Protein AF-A0A1G8B4Z2-F1 (afdb_monomer)

Structure (mmCIF, N/CA/C/O backbone):
data_AF-A0A1G8B4Z2-F1
#
_entry.id   AF-A0A1G8B4Z2-F1
#
loop_
_atom_site.group_PDB
_atom_site.id
_atom_site.type_symbol
_atom_site.label_atom_id
_atom_site.label_alt_id
_atom_site.label_comp_id
_atom_site.label_asym_id
_atom_site.label_entity_id
_atom_site.label_seq_id
_atom_site.pdbx_PDB_ins_code
_atom_site.Cartn_x
_atom_site.Cartn_y
_atom_site.Cartn_z
_atom_site.occupancy
_atom_site.B_iso_or_equiv
_atom_site.auth_seq_id
_atom_site.auth_comp_id
_atom_site.auth_asym_id
_atom_site.auth_atom_id
_atom_site.pdbx_PDB_model_num
ATOM 1 N N . MET A 1 1 ? 0.174 -27.157 19.293 1.00 38.84 1 MET A N 1
ATOM 2 C CA . MET A 1 1 ? -0.354 -25.799 19.040 1.00 38.84 1 MET A CA 1
ATOM 3 C C . MET A 1 1 ? -0.843 -25.768 17.596 1.00 38.84 1 MET A C 1
ATOM 5 O O . MET A 1 1 ? -0.029 -26.055 16.727 1.00 38.84 1 MET A O 1
ATOM 9 N N . PRO A 1 2 ? -2.142 -25.576 17.313 1.00 34.22 2 PRO A N 1
ATOM 10 C CA . PRO A 1 2 ? -2.621 -25.572 15.934 1.00 34.22 2 PRO A CA 1
ATOM 11 C C . PRO A 1 2 ? -2.221 -24.254 15.246 1.00 34.22 2 PRO A C 1
ATOM 13 O O . PRO A 1 2 ? -2.137 -23.225 15.923 1.00 34.22 2 PRO A O 1
ATOM 16 N N . PRO A 1 3 ? -1.971 -24.254 13.925 1.00 48.44 3 PRO A N 1
ATOM 17 C CA . PRO A 1 3 ? -1.671 -23.034 13.192 1.00 48.44 3 PRO A CA 1
ATOM 18 C C . PRO A 1 3 ? -2.898 -22.122 13.222 1.00 48.44 3 PRO A C 1
ATOM 20 O O . PRO A 1 3 ? -4.023 -22.559 12.969 1.00 48.44 3 PRO A O 1
ATOM 23 N N . HIS A 1 4 ? -2.675 -20.854 13.565 1.00 45.03 4 HIS A N 1
ATOM 24 C CA . HIS A 1 4 ? -3.688 -19.811 13.529 1.00 45.03 4 HIS A CA 1
ATOM 25 C C . HIS A 1 4 ? -4.406 -19.853 12.176 1.00 45.03 4 HIS A C 1
ATOM 27 O O . HIS A 1 4 ? -3.797 -19.615 11.131 1.00 45.03 4 HIS A O 1
ATOM 33 N N . ARG A 1 5 ? -5.704 -20.188 12.197 1.00 40.22 5 ARG A N 1
ATOM 34 C CA . ARG A 1 5 ? -6.588 -20.002 11.045 1.00 40.22 5 ARG A CA 1
ATOM 35 C C . ARG A 1 5 ? -6.385 -18.575 10.554 1.00 40.22 5 ARG A C 1
ATOM 37 O O . ARG A 1 5 ? -6.414 -17.653 11.366 1.00 40.22 5 ARG A O 1
ATOM 44 N N . ALA A 1 6 ? -6.150 -18.420 9.254 1.00 43.47 6 ALA A N 1
ATOM 45 C CA . ALA A 1 6 ? -6.069 -17.132 8.591 1.00 43.47 6 ALA A CA 1
ATOM 46 C C . ALA A 1 6 ? -7.328 -16.324 8.934 1.00 43.47 6 ALA A C 1
ATOM 48 O O . ALA A 1 6 ? -8.381 -16.515 8.332 1.00 43.47 6 ALA A O 1
ATOM 49 N N . GLY A 1 7 ? -7.228 -15.452 9.941 1.00 44.25 7 GLY A N 1
ATOM 50 C CA . GLY A 1 7 ? -8.157 -14.348 10.081 1.00 44.25 7 GLY A CA 1
ATOM 51 C C . GLY A 1 7 ? -8.104 -13.596 8.764 1.00 44.25 7 GLY A C 1
ATOM 52 O O . GLY A 1 7 ? -7.006 -13.398 8.232 1.00 44.25 7 GLY A O 1
ATOM 53 N N . SER A 1 8 ? -9.269 -13.279 8.201 1.00 53.72 8 SER A N 1
ATOM 54 C CA . SER A 1 8 ? -9.401 -12.472 6.993 1.00 53.72 8 SER A CA 1
ATOM 55 C C . SER A 1 8 ? -8.409 -11.321 7.092 1.00 53.72 8 SER A C 1
ATOM 57 O O . SER A 1 8 ? -8.568 -10.440 7.936 1.00 53.72 8 SER A O 1
ATOM 59 N N . ARG A 1 9 ? -7.307 -11.391 6.335 1.00 64.50 9 ARG A N 1
ATOM 60 C CA . ARG A 1 9 ? -6.263 -10.374 6.430 1.00 64.50 9 ARG A CA 1
ATOM 61 C C . ARG A 1 9 ? -6.952 -9.075 6.048 1.00 64.50 9 ARG A C 1
ATOM 63 O O . ARG A 1 9 ? -7.544 -9.008 4.975 1.00 64.50 9 ARG A O 1
ATOM 70 N N . CYS A 1 10 ? -6.938 -8.088 6.938 1.00 79.19 10 CYS A N 1
ATOM 71 C CA . CYS A 1 10 ? -7.469 -6.764 6.657 1.00 79.19 10 CYS A CA 1
ATOM 72 C C . CYS A 1 10 ? -6.620 -6.151 5.532 1.00 79.19 10 CYS A C 1
ATOM 74 O O . CYS A 1 10 ? -5.575 -5.545 5.779 1.00 79.19 10 CYS A O 1
ATOM 76 N N . GLN A 1 11 ? -7.025 -6.427 4.292 1.00 90.25 11 GLN A N 1
ATOM 77 C CA . GLN A 1 11 ? -6.274 -6.143 3.080 1.00 90.25 11 GLN A CA 1
ATOM 78 C C . GLN A 1 11 ? -6.825 -4.895 2.407 1.00 90.25 11 GLN A C 1
ATOM 80 O O . GLN A 1 11 ? -7.999 -4.820 2.052 1.00 90.25 11 GLN A O 1
ATOM 85 N N . PHE A 1 12 ? -5.936 -3.939 2.183 1.00 91.94 12 PHE A N 1
ATOM 86 C CA . PHE A 1 12 ? -6.175 -2.767 1.362 1.00 91.94 12 PHE A CA 1
ATOM 87 C C . PHE A 1 12 ? -5.508 -3.003 0.021 1.00 91.94 12 PHE A C 1
ATOM 89 O O . PHE A 1 12 ? -4.304 -3.222 -0.033 1.00 91.94 12 PHE A O 1
ATOM 96 N N . ILE A 1 13 ? -6.284 -3.003 -1.058 1.00 93.19 13 ILE A N 1
ATOM 97 C CA . ILE A 1 13 ? -5.779 -3.360 -2.382 1.00 93.19 13 ILE A CA 1
ATOM 98 C C . ILE A 1 13 ? -5.785 -2.111 -3.258 1.00 93.19 13 ILE A C 1
ATOM 100 O O . ILE A 1 13 ? -6.841 -1.563 -3.571 1.00 93.19 13 ILE A O 1
ATOM 104 N N . CYS A 1 14 ? -4.601 -1.670 -3.671 1.00 92.69 14 CYS A N 1
ATOM 105 C CA . CYS A 1 14 ? -4.422 -0.570 -4.608 1.00 92.69 14 CYS A CA 1
ATOM 106 C C .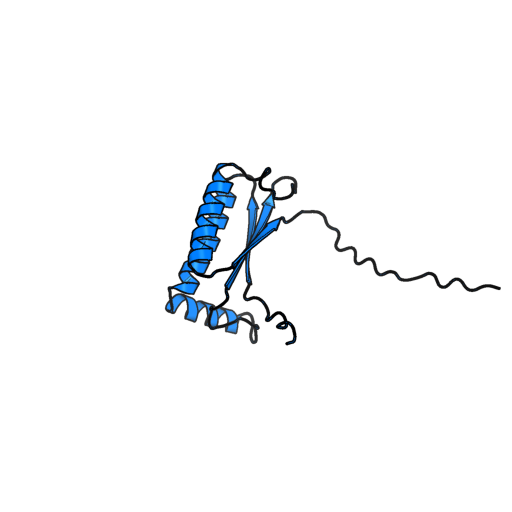 CYS A 1 14 ? -4.024 -1.153 -5.964 1.00 92.69 14 CYS A C 1
ATOM 108 O O . CYS A 1 14 ? -2.927 -1.692 -6.112 1.00 92.69 14 CYS A O 1
ATOM 110 N N . VAL A 1 15 ? -4.915 -1.054 -6.951 1.00 92.12 15 VAL A N 1
ATOM 111 C CA . VAL A 1 15 ? -4.699 -1.614 -8.291 1.00 92.12 15 VAL A CA 1
ATOM 112 C C . VAL A 1 15 ? -4.440 -0.507 -9.303 1.00 92.12 15 VAL A C 1
ATOM 114 O O . VAL A 1 15 ? -5.205 0.456 -9.370 1.00 92.12 15 VAL A O 1
ATOM 117 N N . LYS A 1 16 ? -3.401 -0.650 -10.134 1.00 91.19 16 LYS A N 1
ATOM 118 C CA . LYS A 1 16 ? -3.149 0.285 -11.238 1.00 91.19 16 LYS A CA 1
ATOM 119 C C . LYS A 1 16 ? -2.534 -0.385 -12.460 1.00 91.19 16 LYS A C 1
ATOM 121 O O . LYS A 1 16 ? -1.638 -1.222 -12.352 1.00 91.19 16 LYS A O 1
ATOM 126 N N . LYS A 1 17 ? -3.003 0.037 -13.638 1.00 89.88 17 LYS A N 1
ATOM 127 C CA . LYS A 1 17 ? -2.304 -0.179 -14.906 1.00 89.88 17 LYS A CA 1
ATOM 128 C C . LYS A 1 17 ? -1.219 0.886 -15.041 1.00 89.88 17 LYS A C 1
ATOM 130 O O . LYS A 1 17 ? -1.528 2.070 -14.923 1.00 89.88 17 LYS A O 1
ATOM 135 N N . ALA A 1 18 ? 0.017 0.470 -15.274 1.00 85.81 18 ALA A N 1
ATOM 136 C CA . ALA A 1 18 ? 1.151 1.368 -15.426 1.00 85.81 18 ALA A CA 1
ATOM 137 C C . ALA A 1 18 ? 1.766 1.233 -16.817 1.00 85.81 18 ALA A C 1
ATOM 139 O O . ALA A 1 18 ? 2.117 0.130 -17.246 1.00 85.81 18 ALA A O 1
ATOM 140 N N . GLU A 1 19 ? 1.903 2.365 -17.504 1.00 82.19 19 GLU A N 1
ATOM 141 C CA . GLU A 1 19 ? 2.603 2.456 -18.785 1.00 82.19 19 GLU A CA 1
ATOM 142 C C . GLU A 1 19 ? 3.948 3.173 -18.630 1.00 82.19 19 GLU A C 1
ATOM 144 O O . GLU A 1 19 ? 4.876 2.888 -19.387 1.00 82.19 19 GLU A O 1
ATOM 149 N N . ALA A 1 20 ? 4.090 4.012 -17.599 1.00 81.81 20 ALA A N 1
ATOM 150 C CA . ALA A 1 20 ? 5.348 4.625 -17.204 1.00 81.81 20 ALA A CA 1
ATOM 151 C C . ALA A 1 20 ? 5.578 4.629 -15.675 1.00 81.81 20 ALA A C 1
ATOM 153 O O . ALA A 1 20 ? 4.772 4.170 -14.858 1.00 81.81 20 ALA A O 1
ATOM 154 N N . THR A 1 21 ? 6.752 5.135 -15.285 1.00 82.12 21 THR A N 1
ATOM 155 C CA . THR A 1 21 ? 7.197 5.276 -13.889 1.00 82.12 21 THR A CA 1
ATOM 156 C C . THR A 1 21 ? 6.255 6.149 -13.057 1.00 82.12 21 THR A C 1
ATOM 158 O O . THR A 1 21 ? 6.041 5.868 -11.878 1.00 82.12 21 THR A O 1
ATOM 161 N N . ALA A 1 22 ? 5.699 7.214 -13.644 1.00 86.12 22 ALA A N 1
ATOM 162 C CA . ALA A 1 22 ? 4.893 8.190 -12.913 1.00 86.12 22 ALA A CA 1
ATOM 163 C C . ALA A 1 22 ? 3.669 7.527 -12.263 1.00 86.12 22 ALA A C 1
ATOM 165 O O . ALA A 1 22 ? 3.370 7.754 -11.091 1.00 86.12 22 ALA A O 1
ATOM 166 N N . GLU A 1 23 ? 3.002 6.632 -12.984 1.00 88.19 23 GLU A N 1
ATOM 167 C CA . GLU A 1 23 ? 1.811 5.923 -12.534 1.00 88.19 23 GLU A CA 1
ATOM 168 C C . GLU A 1 23 ? 2.095 5.022 -11.337 1.00 88.19 23 GLU A C 1
ATOM 170 O O . GLU A 1 23 ? 1.284 4.991 -10.406 1.00 88.19 23 GLU A O 1
ATOM 175 N N . LEU A 1 24 ? 3.245 4.339 -11.346 1.00 89.44 24 LEU A N 1
ATOM 176 C CA . LEU A 1 24 ? 3.706 3.512 -10.231 1.00 89.44 24 LEU A CA 1
ATOM 177 C C . LEU A 1 24 ? 4.059 4.367 -9.018 1.00 89.44 24 LEU A C 1
ATOM 179 O O . LEU A 1 24 ? 3.616 4.068 -7.913 1.00 89.44 24 LEU A O 1
ATOM 183 N N . ASN A 1 25 ? 4.763 5.480 -9.216 1.00 91.25 25 ASN A N 1
ATOM 184 C CA . ASN A 1 25 ? 5.092 6.394 -8.124 1.00 91.25 25 ASN A CA 1
ATOM 185 C C . ASN A 1 25 ? 3.824 6.940 -7.455 1.00 91.25 25 ASN A C 1
ATOM 187 O O . ASN A 1 25 ? 3.732 6.963 -6.227 1.00 91.25 25 ASN A O 1
ATOM 191 N N . HIS A 1 26 ? 2.814 7.307 -8.250 1.00 91.50 26 HIS A N 1
ATOM 192 C CA . HIS A 1 26 ? 1.509 7.708 -7.730 1.00 91.50 26 HIS A CA 1
ATOM 193 C C . HIS A 1 26 ? 0.807 6.580 -6.970 1.00 91.50 26 HIS A C 1
ATOM 195 O O . HIS A 1 26 ? 0.201 6.847 -5.936 1.00 91.50 26 HIS A O 1
ATOM 201 N N . LEU A 1 27 ? 0.883 5.335 -7.456 1.00 93.81 27 LEU A N 1
ATOM 202 C CA . LEU A 1 27 ? 0.312 4.177 -6.764 1.00 93.81 27 LEU A CA 1
ATOM 203 C C . LEU A 1 27 ? 0.956 3.986 -5.384 1.00 93.81 27 LEU A C 1
ATOM 205 O O . LEU A 1 27 ? 0.246 3.860 -4.388 1.00 93.81 27 LEU A O 1
ATOM 209 N N . PHE A 1 28 ? 2.288 4.010 -5.318 1.00 94.56 28 PHE A N 1
ATOM 210 C CA . PHE A 1 28 ? 3.027 3.824 -4.069 1.00 94.56 28 PHE A CA 1
ATOM 211 C C . PHE A 1 28 ? 2.772 4.960 -3.077 1.00 94.56 28 PHE A C 1
ATOM 213 O O . PHE A 1 28 ? 2.562 4.718 -1.890 1.00 94.56 28 PHE A O 1
ATOM 220 N N . ALA A 1 29 ? 2.730 6.204 -3.560 1.00 93.31 29 ALA A N 1
ATOM 221 C CA . ALA A 1 29 ? 2.380 7.348 -2.728 1.00 93.31 29 ALA A CA 1
ATOM 222 C C . ALA A 1 29 ? 0.944 7.238 -2.193 1.00 93.31 29 ALA A C 1
ATOM 224 O O . ALA A 1 29 ? 0.723 7.463 -1.006 1.00 93.31 29 ALA A O 1
ATOM 225 N N . GLN A 1 30 ? -0.014 6.846 -3.038 1.00 93.94 30 GLN A N 1
ATOM 226 C CA . GLN A 1 30 ? -1.412 6.671 -2.645 1.00 93.94 30 GLN A CA 1
ATOM 227 C C . GLN A 1 30 ? -1.566 5.605 -1.557 1.00 93.94 30 GLN A C 1
ATOM 229 O O . GLN A 1 30 ? -2.222 5.859 -0.549 1.00 93.94 30 GLN A O 1
ATOM 234 N N . GLY A 1 31 ? -0.947 4.436 -1.740 1.00 94.62 31 GLY A N 1
ATOM 235 C CA . GLY A 1 31 ? -1.003 3.361 -0.753 1.00 94.62 31 GLY A CA 1
ATOM 236 C C . GLY A 1 31 ? -0.353 3.755 0.575 1.00 94.62 31 GLY A C 1
ATOM 237 O O . GLY A 1 31 ? -0.938 3.535 1.634 1.00 94.62 31 GLY A O 1
ATOM 238 N N . ARG A 1 32 ? 0.810 4.420 0.527 1.00 95.44 32 ARG A N 1
ATOM 239 C CA . ARG A 1 32 ? 1.491 4.941 1.722 1.00 95.44 32 ARG A CA 1
ATOM 240 C C . ARG A 1 32 ? 0.621 5.939 2.487 1.00 95.44 32 ARG A C 1
ATOM 242 O O . ARG A 1 32 ? 0.416 5.752 3.681 1.00 95.44 32 ARG A O 1
ATOM 249 N N . VAL A 1 33 ? 0.097 6.956 1.802 1.00 95.06 33 VAL A N 1
ATOM 250 C CA . VAL A 1 33 ? -0.744 7.996 2.418 1.00 95.06 33 VAL A CA 1
ATOM 251 C C . VAL A 1 33 ? -2.010 7.384 3.012 1.00 95.06 33 VAL A C 1
ATOM 253 O O . VAL A 1 33 ? -2.353 7.697 4.142 1.00 95.06 33 VAL A O 1
ATOM 256 N N . ALA A 1 34 ? -2.668 6.457 2.309 1.00 93.56 34 ALA A N 1
ATOM 257 C CA . ALA A 1 34 ? -3.862 5.796 2.831 1.00 93.56 34 ALA A CA 1
ATOM 258 C C . ALA A 1 34 ? -3.591 5.055 4.151 1.00 93.56 34 ALA A C 1
ATOM 260 O O . ALA A 1 34 ? -4.390 5.142 5.082 1.00 93.56 34 ALA A O 1
ATOM 261 N N . MET A 1 35 ? -2.466 4.340 4.242 1.00 94.31 35 MET A N 1
ATOM 262 C CA . MET A 1 35 ? -2.093 3.617 5.461 1.00 94.31 35 MET A CA 1
ATOM 263 C C . MET A 1 35 ? -1.653 4.556 6.584 1.00 94.31 35 MET A C 1
ATOM 265 O O . MET A 1 35 ? -1.990 4.309 7.735 1.00 94.31 35 MET A O 1
ATOM 269 N N . GLU A 1 36 ? -0.944 5.636 6.260 1.00 93.50 36 GLU A N 1
ATOM 270 C CA . GLU A 1 36 ? -0.558 6.678 7.217 1.00 93.50 36 GLU A CA 1
ATOM 271 C C . GLU A 1 36 ? -1.797 7.349 7.825 1.00 93.50 36 GLU A C 1
ATOM 273 O O . GLU A 1 36 ? -1.928 7.413 9.047 1.00 93.50 36 GLU A O 1
ATOM 278 N N . THR A 1 37 ? -2.759 7.745 6.986 1.00 93.56 37 THR A N 1
ATOM 279 C CA . THR A 1 37 ? -4.048 8.291 7.424 1.00 93.56 37 THR A CA 1
ATOM 280 C C . THR A 1 37 ? -4.800 7.288 8.296 1.00 93.56 37 THR A C 1
ATOM 282 O O . THR A 1 37 ? -5.189 7.617 9.411 1.00 93.56 37 THR A O 1
ATOM 285 N N . LEU A 1 38 ? -4.949 6.035 7.857 1.00 91.38 38 LEU A N 1
ATOM 286 C CA . LEU A 1 38 ? -5.630 5.023 8.670 1.00 91.38 38 LEU A CA 1
ATOM 287 C C . LEU A 1 38 ? -4.904 4.717 9.979 1.00 91.38 38 LEU A C 1
ATOM 289 O O . LEU A 1 38 ? -5.555 4.317 10.937 1.00 91.38 38 LEU A O 1
ATOM 293 N N . ARG A 1 39 ? -3.581 4.883 10.054 1.00 88.75 39 ARG A N 1
ATOM 294 C CA . ARG A 1 39 ? -2.819 4.610 11.275 1.00 88.75 39 ARG A CA 1
ATOM 295 C C . ARG A 1 39 ? -2.888 5.761 12.276 1.00 88.75 39 ARG A C 1
ATOM 297 O O . ARG A 1 39 ? -2.973 5.490 13.472 1.00 88.75 39 ARG A O 1
ATOM 304 N N . PHE A 1 40 ? -2.828 7.004 11.805 1.00 90.88 40 PHE A N 1
ATOM 305 C CA . PHE A 1 40 ? -2.564 8.164 12.662 1.00 90.88 40 PHE A CA 1
ATOM 306 C C . PHE A 1 40 ? -3.686 9.201 12.721 1.00 90.88 40 PHE A C 1
ATOM 308 O O . PHE A 1 40 ? -3.592 10.108 13.543 1.00 90.88 40 PHE A O 1
ATOM 315 N N . ASP A 1 41 ? -4.734 9.080 11.904 1.00 94.31 41 ASP A N 1
ATOM 316 C CA . ASP A 1 41 ? -5.877 9.997 11.901 1.00 94.31 41 ASP A CA 1
ATOM 317 C C . ASP A 1 41 ? -7.142 9.290 12.440 1.00 94.31 41 ASP A C 1
ATOM 319 O O . ASP A 1 41 ? -7.797 8.534 11.710 1.00 94.31 41 ASP A O 1
ATOM 323 N N . PRO A 1 42 ? -7.508 9.512 13.720 1.00 92.88 42 PRO A N 1
ATOM 324 C CA . PRO A 1 42 ? -8.690 8.902 14.327 1.00 92.88 42 PRO A CA 1
ATOM 325 C C . PRO A 1 42 ? -10.005 9.321 13.656 1.00 92.88 42 PRO A C 1
ATOM 327 O O . PRO A 1 42 ? -10.930 8.515 13.565 1.00 92.88 42 PRO A O 1
ATOM 330 N N . GLU A 1 43 ? -10.092 10.555 13.153 1.00 95.94 43 GLU A N 1
ATOM 331 C CA . GLU A 1 43 ? -11.293 11.051 12.478 1.00 95.94 43 GLU A CA 1
ATOM 332 C C . GLU A 1 43 ? -11.473 10.343 11.128 1.00 95.94 43 GLU A C 1
ATOM 334 O O . GLU A 1 43 ? -12.579 9.928 10.760 1.00 95.94 43 GLU A O 1
ATOM 339 N N . ALA A 1 44 ? -10.378 10.139 10.393 1.00 93.81 44 ALA A N 1
ATOM 340 C CA . ALA A 1 44 ? -10.405 9.361 9.162 1.00 93.81 44 ALA A CA 1
ATOM 341 C C . ALA A 1 44 ? -10.761 7.886 9.412 1.00 93.81 44 ALA A C 1
ATOM 343 O O . ALA A 1 44 ? -11.518 7.313 8.623 1.00 93.81 44 ALA A O 1
ATOM 344 N N . GLN A 1 45 ? -10.272 7.280 10.503 1.00 93.06 45 GLN A N 1
ATOM 345 C CA . GLN A 1 45 ? -10.654 5.917 10.900 1.00 93.06 45 GLN A CA 1
ATOM 346 C C . GLN A 1 45 ? -12.161 5.805 11.146 1.00 93.06 45 GLN A C 1
ATOM 348 O O . GLN A 1 45 ? -12.806 4.909 10.596 1.00 93.06 45 GLN A O 1
ATOM 353 N N . GLU A 1 46 ? -12.735 6.726 11.923 1.00 94.75 46 GLU A N 1
ATOM 354 C CA . GLU A 1 46 ? -14.168 6.736 12.231 1.00 94.75 46 GLU A CA 1
ATOM 355 C C . GLU A 1 46 ? -15.011 6.873 10.956 1.00 94.75 46 GLU A C 1
ATOM 357 O O . GLU A 1 46 ? -15.897 6.053 10.691 1.00 94.75 46 GLU A O 1
ATOM 362 N N . LYS A 1 47 ? -14.683 7.852 10.103 1.00 95.75 47 LYS A N 1
ATOM 363 C CA . LYS A 1 47 ? -15.377 8.064 8.822 1.00 95.75 47 LYS A CA 1
ATOM 364 C C . LYS A 1 47 ? -15.247 6.863 7.889 1.00 95.75 47 LYS A C 1
ATOM 366 O O . LYS A 1 47 ? -16.200 6.528 7.178 1.00 95.75 47 LYS A O 1
ATOM 371 N N . PHE A 1 48 ? -14.085 6.212 7.869 1.00 94.06 48 PHE A N 1
ATOM 372 C CA . PHE A 1 48 ? -13.868 5.010 7.070 1.00 94.06 48 PHE A CA 1
ATOM 373 C C . PHE A 1 48 ? -14.726 3.844 7.570 1.00 94.06 48 PHE A C 1
ATOM 375 O O . PHE A 1 48 ? -15.436 3.238 6.766 1.00 94.06 48 PHE A O 1
ATOM 382 N N . LEU A 1 49 ? -14.735 3.575 8.879 1.00 93.62 49 LEU A N 1
ATOM 383 C CA . LEU A 1 49 ? -15.559 2.525 9.484 1.00 93.62 49 LEU A CA 1
ATOM 384 C C . LEU A 1 49 ? -17.052 2.760 9.238 1.00 93.62 49 LEU A C 1
ATOM 386 O O . LEU A 1 49 ? -17.736 1.850 8.773 1.00 93.62 49 LEU A O 1
ATOM 390 N N . ALA A 1 50 ? -17.537 3.989 9.429 1.00 95.38 50 ALA A N 1
ATOM 391 C CA . ALA A 1 50 ? -18.925 4.348 9.134 1.00 95.38 50 ALA A CA 1
ATOM 392 C C . ALA A 1 50 ? -19.284 4.108 7.656 1.00 95.38 50 ALA A C 1
ATOM 394 O O . ALA A 1 50 ? -20.380 3.648 7.322 1.00 95.38 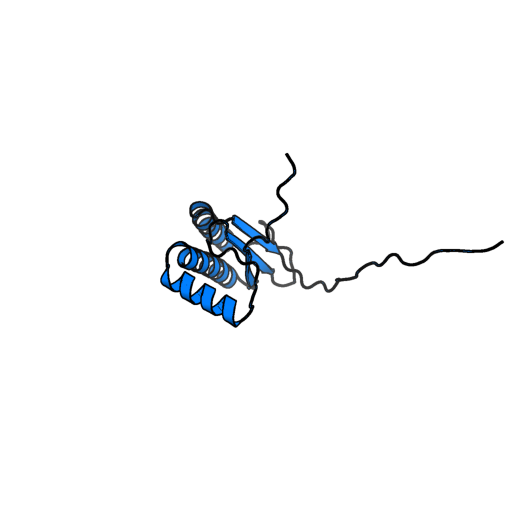50 ALA A O 1
ATOM 395 N N . LYS A 1 51 ? -18.348 4.384 6.741 1.00 95.69 51 LYS A N 1
ATOM 396 C CA . LYS A 1 51 ? -18.541 4.127 5.310 1.00 95.69 51 LYS A CA 1
ATOM 397 C C . LYS A 1 51 ? -18.569 2.631 4.993 1.00 95.69 51 LYS A C 1
ATOM 399 O O . LYS A 1 51 ? -19.397 2.229 4.175 1.00 95.69 51 LYS A O 1
ATOM 404 N N . VAL A 1 52 ? -17.704 1.830 5.618 1.00 93.38 52 VAL A N 1
ATOM 405 C CA . VAL A 1 52 ? -17.703 0.364 5.480 1.00 93.38 52 VAL A CA 1
ATOM 406 C C . VAL A 1 52 ? -19.016 -0.215 5.994 1.00 93.38 52 VAL A C 1
ATOM 408 O O . VAL A 1 52 ? -19.655 -0.961 5.262 1.00 93.38 52 VAL A O 1
ATOM 411 N N . ASP A 1 53 ? -19.478 0.205 7.170 1.00 94.00 53 ASP A N 1
ATOM 412 C CA . ASP A 1 53 ? -20.735 -0.272 7.759 1.00 94.00 53 ASP A CA 1
ATOM 413 C C . ASP A 1 53 ? -21.949 0.024 6.885 1.00 94.00 53 ASP A C 1
ATOM 415 O O . ASP A 1 53 ? -22.861 -0.795 6.780 1.00 94.00 53 ASP A O 1
ATOM 419 N N . ARG A 1 54 ? -21.940 1.173 6.206 1.00 96.31 54 ARG A N 1
ATOM 420 C CA . ARG A 1 54 ? -23.004 1.556 5.277 1.00 96.31 54 ARG A CA 1
ATOM 421 C C . ARG A 1 54 ? -22.972 0.775 3.962 1.00 96.31 54 ARG A C 1
ATOM 423 O O . ARG A 1 54 ? -24.029 0.477 3.418 1.00 96.31 54 ARG A O 1
ATOM 430 N N . LEU A 1 55 ? -21.787 0.520 3.402 1.00 96.06 55 LEU A N 1
ATOM 431 C CA . LEU A 1 55 ? -21.638 -0.084 2.067 1.00 96.06 55 LEU A CA 1
ATOM 432 C C . LEU A 1 55 ? -21.557 -1.614 2.095 1.00 96.06 55 LEU A C 1
ATOM 434 O O . LEU A 1 55 ? -21.964 -2.262 1.135 1.00 96.06 55 LEU A O 1
ATOM 438 N N . ALA A 1 56 ? -21.020 -2.179 3.171 1.00 91.44 56 ALA A N 1
ATOM 439 C CA . ALA A 1 56 ? -20.846 -3.610 3.375 1.00 91.44 56 ALA A CA 1
ATOM 440 C C . ALA A 1 56 ? -21.149 -3.969 4.844 1.00 91.44 56 ALA A C 1
ATOM 442 O O . ALA A 1 56 ? -20.230 -4.242 5.624 1.00 91.44 56 ALA A O 1
ATOM 443 N N . PRO A 1 57 ? -22.434 -3.969 5.244 1.00 90.31 57 PRO A N 1
ATOM 444 C CA . PRO A 1 57 ? -22.826 -4.366 6.591 1.00 90.31 57 PRO A CA 1
ATOM 445 C C . PRO A 1 57 ? -22.297 -5.766 6.927 1.00 90.31 57 PRO A C 1
ATOM 447 O O . PRO A 1 57 ? -22.434 -6.698 6.137 1.00 90.31 57 PRO A O 1
ATOM 450 N N . GLY A 1 58 ? -21.680 -5.920 8.101 1.00 85.94 58 GLY A N 1
ATOM 451 C CA . GLY A 1 58 ? -21.111 -7.201 8.535 1.00 85.94 58 GLY A CA 1
ATOM 452 C C . GLY A 1 58 ? -19.772 -7.569 7.885 1.00 85.94 58 GLY A C 1
ATOM 453 O O . GLY A 1 58 ? -19.328 -8.708 8.028 1.00 85.94 58 GLY A O 1
ATOM 454 N N . HIS A 1 59 ? -19.107 -6.635 7.194 1.00 88.00 59 HIS A N 1
ATOM 455 C CA . HIS A 1 59 ? -17.767 -6.874 6.661 1.00 88.00 59 HIS A CA 1
ATOM 456 C C . HIS A 1 59 ? -16.803 -7.310 7.787 1.00 88.00 59 HIS A C 1
ATOM 458 O O . HIS A 1 59 ? -16.740 -6.642 8.823 1.00 88.00 59 HIS A O 1
ATOM 464 N N . PRO A 1 60 ? -15.994 -8.373 7.599 1.00 84.44 60 PRO A N 1
ATOM 465 C CA . PRO A 1 60 ? -15.105 -8.926 8.629 1.00 84.44 60 PRO A CA 1
ATOM 466 C C . PRO A 1 60 ? -13.829 -8.086 8.838 1.00 84.44 60 PRO A C 1
ATOM 468 O O . PRO A 1 60 ? -12.749 -8.625 9.071 1.00 84.44 60 PRO A O 1
ATOM 471 N N . LEU A 1 61 ? -13.927 -6.763 8.687 1.00 85.88 61 LEU A N 1
ATOM 472 C CA . LEU A 1 61 ? -12.803 -5.844 8.832 1.00 85.88 61 LEU A CA 1
ATOM 473 C C . LEU A 1 61 ? -12.356 -5.783 10.299 1.00 85.88 61 LEU A C 1
ATOM 475 O O . LEU A 1 61 ? -13.180 -5.561 11.187 1.00 85.88 61 LEU A O 1
ATOM 479 N N . ASP A 1 62 ? -11.051 -5.900 10.550 1.00 84.50 62 ASP A N 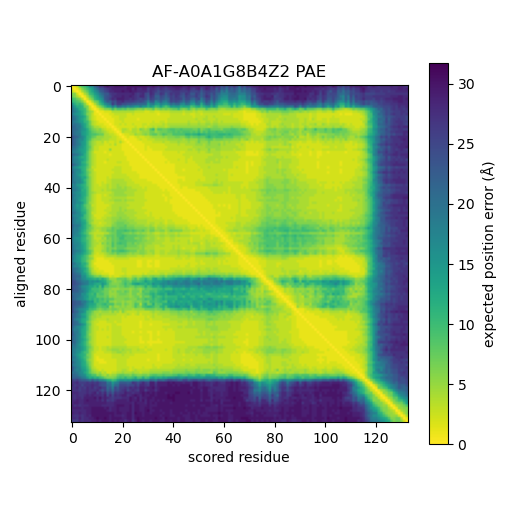1
ATOM 480 C CA . ASP A 1 62 ? -10.488 -5.595 11.866 1.00 84.50 62 ASP A CA 1
ATOM 481 C C . ASP A 1 62 ? -10.559 -4.084 12.127 1.00 84.50 62 ASP A C 1
ATOM 483 O O . ASP A 1 62 ? -9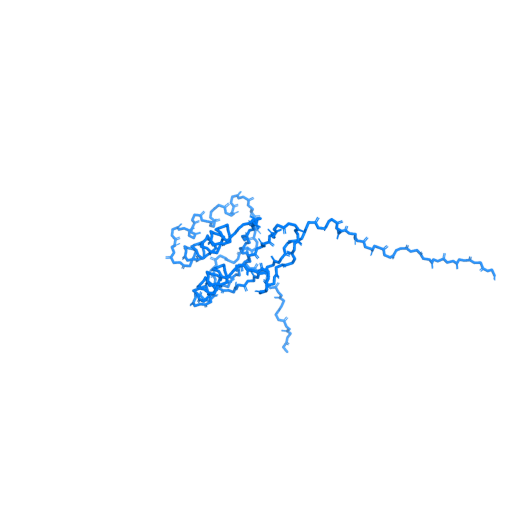.760 -3.304 11.607 1.00 84.50 62 ASP A O 1
ATOM 487 N N . ARG A 1 63 ? -11.513 -3.678 12.970 1.00 85.94 63 ARG A N 1
ATOM 488 C CA . ARG A 1 63 ? -11.739 -2.273 13.339 1.00 85.94 63 ARG A CA 1
ATOM 489 C C . ARG A 1 63 ? -10.622 -1.671 14.184 1.00 85.94 63 ARG A C 1
ATOM 491 O O . ARG A 1 63 ? -10.597 -0.460 14.365 1.00 85.94 63 ARG A O 1
ATOM 498 N N . THR A 1 64 ? -9.725 -2.494 14.728 1.00 84.25 64 THR A N 1
ATOM 499 C CA . THR A 1 64 ? -8.590 -2.004 15.519 1.00 84.25 64 THR A CA 1
ATOM 500 C C . THR A 1 64 ? -7.424 -1.549 14.647 1.00 84.25 64 THR A C 1
ATOM 502 O O . THR A 1 64 ? -6.492 -0.935 15.167 1.00 84.25 64 THR A O 1
ATOM 505 N N . PHE A 1 65 ? -7.447 -1.876 13.346 1.00 84.69 65 PHE A N 1
ATOM 506 C CA . PHE A 1 65 ? -6.385 -1.577 12.380 1.00 84.69 65 PHE A CA 1
ATOM 507 C C . PHE A 1 65 ? -4.981 -1.968 12.876 1.00 84.69 65 PHE A C 1
ATOM 509 O O . PHE A 1 65 ? -3.970 -1.379 12.485 1.00 84.69 65 PHE A O 1
ATOM 516 N N . ARG A 1 66 ? -4.883 -2.974 13.756 1.00 82.44 66 ARG A N 1
ATOM 517 C CA . ARG A 1 66 ? -3.603 -3.392 14.344 1.00 82.44 66 ARG A CA 1
ATOM 518 C C . ARG A 1 66 ? -2.760 -4.147 13.330 1.00 82.44 66 ARG A C 1
ATOM 520 O O . ARG A 1 66 ? -1.555 -3.914 13.252 1.00 82.44 66 ARG A O 1
ATOM 527 N N . SER A 1 67 ? -3.399 -4.991 12.524 1.00 84.38 67 SER A N 1
ATOM 528 C CA . SER A 1 67 ? -2.746 -5.819 11.510 1.00 84.38 67 SER A CA 1
ATOM 529 C C . SER A 1 67 ? -3.228 -5.450 10.110 1.00 84.38 67 SER A C 1
ATOM 531 O O . SER A 1 67 ? -4.138 -6.068 9.559 1.00 84.38 67 SER A O 1
ATOM 533 N N . LEU A 1 68 ? -2.593 -4.432 9.530 1.00 89.12 68 LEU A N 1
ATOM 534 C CA . LEU A 1 68 ? -2.880 -3.960 8.178 1.00 89.12 68 LEU A CA 1
ATOM 535 C C . LEU A 1 68 ? -2.011 -4.689 7.155 1.00 89.12 68 LEU A C 1
ATOM 537 O O . LEU A 1 68 ? -0.802 -4.840 7.343 1.00 89.12 68 LEU A O 1
ATOM 541 N N . THR A 1 69 ? -2.622 -5.118 6.054 1.00 92.62 69 THR A N 1
ATOM 542 C CA . THR A 1 69 ? -1.896 -5.552 4.857 1.00 92.62 69 THR A CA 1
ATOM 543 C C . THR A 1 69 ? -2.246 -4.624 3.701 1.00 92.62 69 THR A C 1
ATOM 545 O O . THR A 1 69 ? -3.419 -4.472 3.371 1.00 92.62 69 THR A O 1
ATOM 548 N N . LEU A 1 70 ? -1.243 -4.021 3.069 1.00 94.75 70 LEU A N 1
ATOM 549 C CA . LEU A 1 70 ? -1.397 -3.253 1.839 1.00 94.75 70 LEU A CA 1
ATOM 550 C C . LEU A 1 70 ? -0.919 -4.095 0.656 1.00 94.75 70 LEU A C 1
ATOM 552 O O . LEU A 1 70 ? 0.209 -4.579 0.652 1.00 94.75 70 LEU A O 1
ATOM 556 N N . VAL A 1 71 ? -1.765 -4.245 -0.353 1.00 95.12 71 VAL A N 1
ATOM 557 C CA . VAL A 1 71 ? -1.489 -5.002 -1.572 1.00 95.12 71 VAL A CA 1
ATOM 558 C C . VAL A 1 71 ? -1.414 -4.035 -2.750 1.00 95.12 71 VAL A C 1
ATOM 560 O O . VAL A 1 71 ? -2.404 -3.386 -3.091 1.00 95.12 71 VAL A O 1
ATOM 563 N N . TYR A 1 72 ? -0.262 -3.964 -3.410 1.00 94.56 72 TYR A N 1
ATOM 564 C CA . TYR A 1 72 ? -0.113 -3.270 -4.688 1.00 94.56 72 TYR A CA 1
ATOM 565 C C . TYR A 1 72 ? -0.350 -4.245 -5.843 1.00 94.56 72 TYR A C 1
ATOM 567 O O . TYR A 1 72 ? 0.493 -5.092 -6.133 1.00 94.56 72 TYR A O 1
ATOM 575 N N . GLY A 1 73 ? -1.495 -4.118 -6.512 1.00 92.56 73 GLY A N 1
ATOM 576 C CA . GLY A 1 73 ? -1.809 -4.840 -7.743 1.00 92.56 73 GLY A CA 1
ATOM 577 C C . GLY A 1 73 ? -1.360 -4.045 -8.967 1.00 92.56 73 GLY A C 1
ATOM 578 O O . GLY A 1 73 ? -1.901 -2.975 -9.245 1.00 92.56 73 GLY A O 1
ATOM 579 N N . ILE A 1 74 ? -0.381 -4.546 -9.714 1.00 91.25 74 ILE A N 1
ATOM 580 C CA . ILE A 1 74 ? 0.227 -3.804 -10.825 1.00 91.25 74 ILE A CA 1
ATOM 581 C C . ILE A 1 74 ? 0.043 -4.573 -12.127 1.00 91.25 74 ILE A C 1
ATOM 583 O O . ILE A 1 74 ? 0.518 -5.697 -12.266 1.00 91.25 74 ILE A O 1
ATOM 587 N N . LEU A 1 75 ? -0.607 -3.933 -13.097 1.00 89.12 75 LEU A N 1
ATOM 588 C CA . LEU A 1 75 ? -0.669 -4.392 -14.483 1.00 89.12 75 LEU A CA 1
ATOM 589 C C . LEU A 1 75 ? 0.310 -3.558 -15.316 1.00 89.12 75 LEU A C 1
ATOM 591 O O . LEU A 1 75 ? 0.047 -2.383 -15.576 1.00 89.12 75 LEU A O 1
ATOM 595 N N . LEU A 1 76 ? 1.426 -4.150 -15.738 1.00 84.50 76 LEU A N 1
ATOM 596 C CA . LEU A 1 76 ? 2.350 -3.489 -16.663 1.00 84.50 76 LEU A CA 1
ATOM 597 C C . LEU A 1 76 ? 1.789 -3.479 -18.092 1.00 84.50 76 LEU A C 1
ATOM 599 O O . LEU A 1 76 ? 0.926 -4.289 -18.460 1.00 84.50 76 LEU A O 1
ATOM 603 N N . LYS A 1 77 ? 2.298 -2.552 -18.912 1.00 76.56 77 LYS A N 1
ATOM 604 C CA . LYS A 1 77 ? 2.058 -2.543 -20.358 1.00 76.56 77 LYS A CA 1
ATOM 605 C C . LYS A 1 77 ? 2.418 -3.909 -20.962 1.00 76.56 77 LYS A C 1
ATOM 607 O O . LYS A 1 77 ? 3.326 -4.591 -20.493 1.00 76.56 77 LYS A O 1
ATOM 612 N N . ASP A 1 78 ? 1.627 -4.330 -21.946 1.00 71.25 78 ASP A N 1
ATOM 613 C CA . ASP A 1 78 ? 1.770 -5.606 -22.661 1.00 71.25 78 ASP A CA 1
ATOM 614 C C . ASP A 1 78 ? 1.621 -6.868 -21.786 1.00 71.25 78 ASP A C 1
ATOM 616 O O . ASP A 1 78 ? 1.881 -7.978 -22.237 1.00 71.25 78 ASP A O 1
ATOM 620 N N . GLY A 1 79 ? 1.142 -6.720 -20.541 1.00 68.69 79 GLY A N 1
ATOM 621 C CA . GLY A 1 79 ? 0.924 -7.845 -19.626 1.00 68.69 79 GLY A CA 1
ATOM 622 C C . GLY A 1 79 ? 2.217 -8.490 -19.128 1.00 68.69 79 GLY A C 1
ATOM 623 O O . GLY A 1 79 ? 2.175 -9.615 -18.634 1.00 68.69 79 GLY A O 1
ATOM 624 N N . VAL A 1 80 ? 3.352 -7.795 -19.260 1.00 77.69 80 VAL A N 1
ATOM 625 C CA . VAL A 1 80 ? 4.654 -8.281 -18.795 1.00 77.69 80 VAL A CA 1
ATOM 626 C C . VAL A 1 80 ? 4.597 -8.531 -17.282 1.00 77.69 80 VAL A C 1
ATOM 628 O O . VAL A 1 80 ? 4.110 -7.669 -16.543 1.00 77.69 80 VAL A O 1
ATOM 631 N N . PRO A 1 81 ? 5.114 -9.672 -16.789 1.00 75.75 81 PRO A N 1
ATOM 632 C CA . PRO A 1 81 ? 5.190 -9.927 -15.359 1.00 75.75 81 PRO A CA 1
ATOM 633 C C . PRO A 1 81 ? 5.981 -8.843 -14.624 1.00 75.75 81 PRO A C 1
ATOM 635 O O . PRO A 1 81 ? 7.072 -8.433 -15.043 1.00 75.75 81 PRO A O 1
ATOM 638 N N . LEU A 1 82 ? 5.452 -8.399 -13.487 1.00 79.00 82 LEU A N 1
ATOM 639 C CA . LEU A 1 82 ? 6.170 -7.520 -12.582 1.00 79.00 82 LEU A CA 1
ATOM 640 C C . LEU A 1 82 ? 7.316 -8.294 -11.926 1.00 79.00 82 LEU A C 1
ATOM 642 O O . LEU A 1 82 ? 7.108 -9.230 -11.158 1.00 79.00 82 LEU A O 1
ATOM 646 N N . THR A 1 83 ? 8.534 -7.866 -12.215 1.00 79.00 83 THR A N 1
ATOM 647 C CA . THR A 1 83 ? 9.768 -8.384 -11.639 1.00 79.00 83 THR A CA 1
ATOM 648 C C . THR A 1 83 ? 10.658 -7.204 -11.262 1.00 79.00 83 THR A C 1
ATOM 650 O O . THR A 1 83 ? 10.503 -6.104 -11.807 1.00 79.00 83 THR A O 1
ATOM 653 N N . PRO A 1 84 ? 11.658 -7.405 -10.389 1.00 75.44 84 PRO A N 1
ATOM 654 C CA . PRO A 1 84 ? 12.673 -6.386 -10.155 1.00 75.44 84 PRO A CA 1
ATOM 655 C C . PRO A 1 84 ? 13.382 -5.932 -11.438 1.00 75.44 84 PRO A C 1
ATOM 657 O O . PRO A 1 84 ? 13.893 -4.820 -11.467 1.00 75.44 84 PRO A O 1
ATOM 660 N N . ALA A 1 85 ? 13.419 -6.751 -12.495 1.00 74.12 85 ALA A N 1
ATOM 661 C CA . ALA A 1 85 ? 14.000 -6.387 -13.786 1.00 74.12 85 ALA A CA 1
ATOM 662 C C . ALA A 1 85 ? 13.051 -5.545 -14.660 1.00 74.12 85 ALA A C 1
ATOM 664 O O . ALA A 1 85 ? 13.521 -4.642 -15.345 1.00 74.12 85 ALA A O 1
ATOM 665 N N . SER A 1 86 ? 11.736 -5.794 -14.607 1.00 76.12 86 SER A N 1
ATOM 666 C CA . SER A 1 86 ? 10.738 -5.058 -15.403 1.00 76.12 86 SER A CA 1
ATOM 667 C C . SER A 1 86 ? 10.293 -3.733 -14.776 1.00 76.12 86 SER A C 1
ATOM 669 O O . SER A 1 86 ? 9.703 -2.900 -15.461 1.00 76.12 86 SER A O 1
ATOM 671 N N . LEU A 1 87 ? 10.608 -3.490 -13.499 1.00 77.88 87 LEU A N 1
ATOM 672 C CA . LEU A 1 87 ? 10.410 -2.184 -12.870 1.00 77.88 87 LEU A CA 1
ATOM 673 C C . LEU A 1 87 ? 11.405 -1.143 -13.402 1.00 77.88 87 LEU A C 1
ATOM 675 O O . LEU A 1 87 ? 12.617 -1.364 -13.424 1.00 77.88 87 LEU A O 1
ATOM 679 N N . PHE A 1 88 ? 10.902 0.046 -13.729 1.00 79.06 88 PHE A N 1
ATOM 680 C CA . PHE A 1 88 ? 11.734 1.211 -14.029 1.00 79.06 88 PHE A CA 1
ATOM 681 C C . PHE A 1 88 ? 12.616 1.578 -12.826 1.00 79.06 88 PHE A C 1
ATOM 683 O O . PHE A 1 88 ? 12.164 1.498 -11.684 1.00 79.06 88 PHE A O 1
ATOM 690 N N . ALA A 1 89 ? 13.857 2.019 -13.056 1.00 81.94 89 ALA A N 1
ATOM 691 C CA . ALA A 1 89 ? 14.821 2.292 -11.980 1.00 81.94 89 ALA A CA 1
ATOM 692 C C . ALA A 1 89 ? 14.266 3.236 -10.895 1.00 81.94 89 ALA A C 1
ATOM 694 O O . ALA A 1 89 ? 14.324 2.918 -9.709 1.00 81.94 89 ALA A O 1
ATOM 695 N N . PHE A 1 90 ? 13.636 4.342 -11.297 1.00 83.94 90 PHE A N 1
ATOM 696 C CA . PHE A 1 90 ? 13.001 5.280 -10.367 1.00 83.94 90 PHE A CA 1
ATOM 697 C C . PHE A 1 90 ? 11.821 4.667 -9.600 1.00 83.94 90 PHE A C 1
ATOM 699 O O . PHE A 1 90 ? 11.677 4.923 -8.408 1.00 83.94 90 PHE A O 1
ATOM 706 N N . ALA A 1 91 ? 11.025 3.806 -10.241 1.00 86.31 91 ALA A N 1
ATOM 707 C CA . ALA A 1 91 ? 9.914 3.126 -9.580 1.00 86.31 91 ALA A CA 1
ATOM 708 C C . ALA A 1 91 ? 10.408 2.160 -8.492 1.00 86.31 91 ALA A C 1
ATOM 710 O O . ALA A 1 91 ? 9.748 2.019 -7.467 1.00 86.31 91 ALA A O 1
ATOM 711 N N . LYS A 1 92 ? 11.588 1.541 -8.662 1.00 89.50 92 LYS A N 1
ATOM 712 C CA . LYS A 1 92 ? 12.208 0.703 -7.617 1.00 89.50 92 LYS A CA 1
ATOM 713 C C . LYS A 1 92 ? 12.559 1.518 -6.377 1.00 89.50 92 LYS A C 1
ATOM 715 O O . LYS A 1 92 ? 12.272 1.081 -5.269 1.00 89.50 92 LYS A O 1
ATOM 720 N N . VAL A 1 93 ? 13.150 2.700 -6.563 1.00 91.06 93 VAL A N 1
ATOM 721 C CA . VAL A 1 93 ? 13.515 3.593 -5.450 1.00 91.06 93 VAL A CA 1
ATOM 722 C C . VAL A 1 93 ? 12.262 4.070 -4.717 1.00 91.06 93 VAL A C 1
ATOM 724 O O . VAL A 1 93 ? 12.190 3.980 -3.494 1.00 91.06 93 VAL A O 1
ATOM 727 N N . SER A 1 94 ? 11.239 4.512 -5.455 1.00 91.19 94 SER A N 1
ATOM 728 C CA . SER A 1 94 ? 9.964 4.925 -4.860 1.00 91.19 94 SER A CA 1
ATOM 729 C C . SER A 1 94 ? 9.261 3.782 -4.126 1.00 91.19 94 SER A C 1
ATOM 731 O O . SER A 1 94 ? 8.726 4.001 -3.040 1.00 91.19 94 SER A O 1
ATOM 733 N N . LEU A 1 95 ? 9.296 2.568 -4.680 1.00 91.88 95 LEU A N 1
ATOM 734 C CA . LEU A 1 95 ? 8.759 1.381 -4.024 1.00 91.88 95 LEU A CA 1
ATOM 735 C C . LEU A 1 95 ? 9.507 1.077 -2.723 1.00 91.88 95 LEU A C 1
ATOM 737 O O . LEU A 1 95 ? 8.859 0.878 -1.702 1.00 91.88 95 LEU A O 1
ATOM 741 N N . LEU A 1 96 ? 10.843 1.087 -2.743 1.00 93.50 96 LEU A N 1
ATOM 742 C CA . LEU A 1 96 ? 11.659 0.858 -1.551 1.00 93.50 96 LEU A CA 1
ATOM 743 C C . LEU A 1 96 ? 11.316 1.867 -0.450 1.00 93.50 96 LEU A C 1
ATOM 745 O O . LEU A 1 96 ? 11.012 1.463 0.666 1.00 93.50 96 LEU A O 1
ATOM 749 N N . HIS A 1 97 ? 11.277 3.164 -0.768 1.00 94.19 97 HIS A N 1
ATOM 750 C CA . HIS A 1 97 ? 10.904 4.196 0.206 1.00 94.19 97 HIS A CA 1
ATOM 751 C C . HIS A 1 97 ? 9.498 3.981 0.781 1.00 94.19 97 HIS A C 1
ATOM 753 O O . HIS A 1 97 ? 9.293 4.136 1.985 1.00 94.19 97 HIS A O 1
ATOM 759 N N . ALA A 1 98 ? 8.528 3.619 -0.064 1.00 94.62 98 ALA A N 1
ATOM 760 C CA . ALA A 1 98 ? 7.168 3.356 0.386 1.00 94.62 98 ALA A CA 1
ATOM 761 C C . ALA A 1 98 ? 7.102 2.127 1.303 1.00 94.62 98 ALA A C 1
ATOM 763 O O . ALA A 1 98 ? 6.487 2.205 2.364 1.00 94.62 98 ALA A O 1
ATOM 764 N N . VAL A 1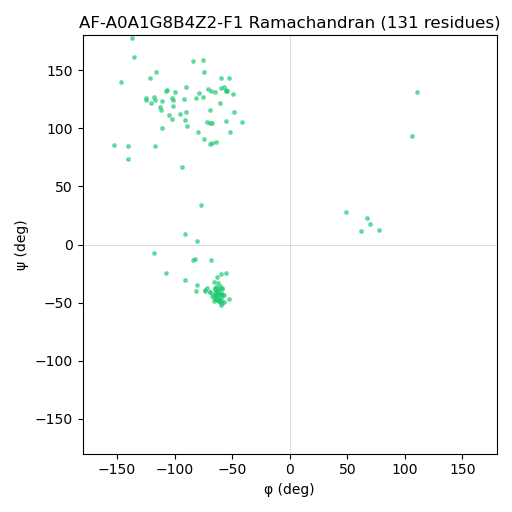 99 ? 7.751 1.022 0.921 1.00 95.00 99 VAL A N 1
ATOM 765 C CA . VAL A 1 99 ? 7.791 -0.222 1.706 1.00 95.00 99 VAL A CA 1
ATOM 766 C C . VAL A 1 99 ? 8.460 0.014 3.055 1.00 95.00 99 VAL A C 1
ATOM 768 O O . VAL A 1 99 ? 7.855 -0.306 4.070 1.00 95.00 99 VAL A O 1
ATOM 771 N N . THR A 1 100 ? 9.626 0.664 3.093 1.00 96.00 100 THR A N 1
ATOM 772 C CA . THR A 1 100 ? 10.326 0.967 4.351 1.00 96.00 100 THR A CA 1
ATOM 773 C C . THR A 1 100 ? 9.456 1.785 5.307 1.00 96.00 100 THR A C 1
ATOM 775 O O . THR A 1 100 ? 9.386 1.482 6.497 1.00 96.00 100 THR A O 1
ATOM 778 N N . ALA A 1 101 ? 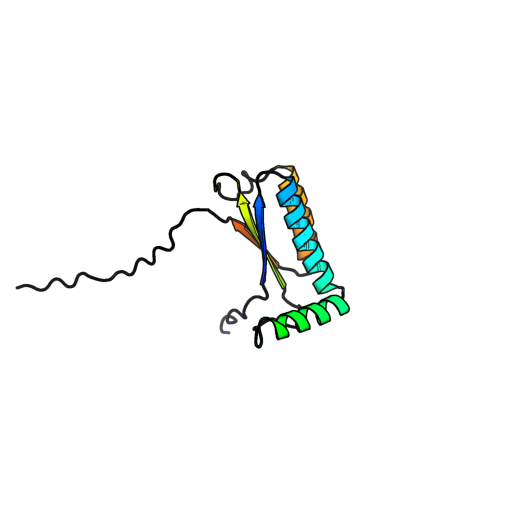8.751 2.803 4.800 1.00 94.81 101 ALA A N 1
ATOM 779 C CA . ALA A 1 101 ? 7.844 3.603 5.622 1.00 94.81 101 ALA A CA 1
ATOM 780 C C . ALA A 1 101 ? 6.651 2.776 6.139 1.00 94.81 101 ALA A C 1
ATOM 782 O O . ALA A 1 101 ? 6.287 2.875 7.308 1.00 94.81 101 ALA A O 1
ATOM 783 N N . LEU A 1 102 ? 6.051 1.949 5.278 1.00 95.06 102 LEU A N 1
ATOM 784 C CA . LEU A 1 102 ? 4.913 1.091 5.618 1.00 95.06 102 LEU A CA 1
ATOM 785 C C . LEU A 1 102 ? 5.276 0.038 6.670 1.00 95.06 102 LEU A C 1
ATOM 787 O O . LEU A 1 102 ? 4.567 -0.108 7.668 1.00 95.06 102 LEU A O 1
ATOM 791 N N . GLU A 1 103 ? 6.400 -0.647 6.488 1.00 94.19 103 GLU A N 1
ATOM 792 C CA . GLU A 1 103 ? 6.900 -1.645 7.433 1.00 94.19 103 GLU A CA 1
ATOM 793 C C . GLU A 1 103 ? 7.278 -1.010 8.774 1.00 94.19 103 GLU A C 1
ATOM 795 O O . GLU A 1 103 ? 6.956 -1.568 9.823 1.00 94.19 103 GLU A O 1
ATOM 800 N N . GLY A 1 104 ? 7.846 0.203 8.761 1.00 93.25 104 GLY A N 1
ATOM 801 C CA . GLY A 1 104 ? 8.086 0.996 9.971 1.00 93.25 104 GLY A CA 1
ATOM 802 C C . GLY A 1 104 ? 6.810 1.320 10.762 1.00 93.25 104 GLY A C 1
ATOM 803 O O . GLY A 1 104 ? 6.862 1.472 11.979 1.00 93.25 104 GLY A O 1
ATOM 804 N N . MET A 1 105 ? 5.647 1.355 10.101 1.00 92.06 105 MET A N 1
ATOM 805 C CA . MET A 1 105 ? 4.326 1.503 10.730 1.00 92.06 105 MET A CA 1
ATOM 806 C C . MET A 1 105 ? 3.664 0.157 11.076 1.00 92.06 105 MET A C 1
ATOM 808 O O . MET A 1 105 ? 2.472 0.120 11.400 1.00 92.06 105 MET A O 1
ATOM 812 N N . GLY A 1 106 ? 4.377 -0.966 10.954 1.00 90.88 106 GLY A N 1
ATOM 813 C CA . GLY A 1 106 ? 3.830 -2.308 11.163 1.00 90.88 106 GLY A CA 1
ATOM 814 C C . GLY A 1 106 ? 2.793 -2.724 10.114 1.00 90.88 106 GLY A C 1
ATOM 815 O O . GLY A 1 106 ? 1.929 -3.555 10.401 1.00 90.88 106 GLY A O 1
ATOM 816 N N . VAL A 1 107 ? 2.821 -2.117 8.924 1.00 93.06 107 VAL A N 1
ATOM 817 C CA . VAL A 1 107 ? 1.967 -2.497 7.792 1.00 93.06 107 VAL A CA 1
ATOM 818 C C . VAL A 1 107 ? 2.706 -3.521 6.944 1.00 93.06 107 VAL A C 1
ATOM 820 O O . VAL A 1 107 ? 3.813 -3.275 6.473 1.00 93.06 107 VAL A O 1
ATOM 823 N N . ARG A 1 108 ? 2.078 -4.674 6.714 1.00 93.69 108 ARG A N 1
ATOM 824 C CA . ARG A 1 108 ? 2.621 -5.693 5.815 1.00 93.69 108 ARG A CA 1
ATOM 825 C C . ARG A 1 108 ? 2.352 -5.293 4.371 1.00 93.69 108 ARG A C 1
ATOM 827 O O . ARG A 1 108 ? 1.211 -4.995 4.030 1.00 93.69 108 ARG A O 1
ATOM 834 N N . VAL A 1 109 ? 3.372 -5.326 3.519 1.00 94.44 109 VAL A N 1
ATOM 835 C CA . VAL A 1 109 ? 3.224 -4.992 2.097 1.00 94.44 109 VAL A CA 1
ATOM 836 C C . VAL A 1 109 ? 3.287 -6.257 1.246 1.00 94.44 109 VAL A C 1
ATOM 838 O O . VAL A 1 109 ? 4.166 -7.097 1.418 1.00 94.44 109 VAL A O 1
ATOM 841 N N . GLU A 1 110 ? 2.346 -6.397 0.321 1.00 94.06 110 GLU A N 1
ATOM 842 C CA . GLU A 1 110 ? 2.342 -7.427 -0.715 1.00 94.06 110 GLU A CA 1
ATOM 843 C C . GLU A 1 110 ? 2.315 -6.752 -2.091 1.00 94.06 110 GLU A C 1
ATOM 845 O O . GLU A 1 110 ? 1.676 -5.717 -2.285 1.00 94.06 110 GLU A O 1
ATOM 850 N N . ILE A 1 111 ? 3.011 -7.334 -3.064 1.00 91.38 111 ILE A N 1
ATOM 851 C CA . ILE A 1 111 ? 3.043 -6.834 -4.439 1.00 91.38 111 ILE A CA 1
ATOM 852 C C . ILE A 1 111 ? 2.618 -7.972 -5.352 1.00 91.38 111 ILE A C 1
ATOM 854 O O . ILE A 1 111 ? 3.192 -9.059 -5.304 1.00 91.38 111 ILE A O 1
ATOM 858 N N . VAL A 1 112 ? 1.610 -7.719 -6.181 1.00 90.38 112 VAL A N 1
ATOM 859 C CA . VAL A 1 112 ? 1.012 -8.719 -7.062 1.00 90.38 112 VAL A CA 1
ATOM 860 C C . VAL A 1 112 ? 1.047 -8.209 -8.494 1.00 90.38 112 VAL A C 1
ATOM 862 O O . VAL A 1 112 ? 0.522 -7.140 -8.807 1.00 90.38 112 VAL A O 1
ATOM 865 N N . SER A 1 113 ? 1.651 -9.000 -9.379 1.00 88.12 113 SER A N 1
ATOM 866 C CA . SER A 1 113 ? 1.560 -8.774 -10.819 1.00 88.12 113 SER A CA 1
ATOM 867 C C . SER A 1 113 ? 0.183 -9.201 -11.319 1.00 88.12 113 SER A C 1
ATOM 869 O O . SER A 1 113 ? -0.222 -10.344 -11.123 1.00 88.12 113 SER A O 1
ATOM 871 N N . ILE A 1 114 ? -0.511 -8.315 -12.023 1.00 86.81 114 ILE A N 1
ATOM 872 C CA . ILE A 1 114 ? -1.757 -8.625 -12.724 1.00 86.81 114 ILE A CA 1
ATOM 873 C C . ILE A 1 114 ? -1.414 -8.848 -14.195 1.00 86.81 114 ILE A C 1
ATOM 875 O O . ILE A 1 114 ? -0.708 -8.042 -14.794 1.00 86.81 114 ILE A O 1
ATOM 879 N N . SER A 1 115 ? -1.912 -9.938 -14.775 1.00 80.31 115 SER A N 1
ATOM 880 C CA . SER A 1 115 ? -1.748 -10.266 -16.197 1.00 80.31 115 SER A CA 1
ATOM 881 C C . SER A 1 115 ? -3.112 -10.264 -16.885 1.00 80.31 115 SER A C 1
ATOM 883 O O . SER A 1 115 ? -4.118 -10.590 -16.261 1.00 80.31 115 SER A O 1
ATOM 885 N N . ARG A 1 116 ? -3.166 -9.899 -18.173 1.00 71.75 116 ARG A N 1
ATOM 886 C CA . ARG A 1 116 ? -4.428 -9.837 -18.943 1.00 71.75 116 ARG A CA 1
ATOM 887 C C . ARG A 1 116 ? -4.896 -11.212 -19.448 1.00 71.75 116 ARG A C 1
ATOM 889 O O . ARG A 1 116 ? -5.893 -11.294 -20.155 1.00 71.75 116 ARG A O 1
ATOM 896 N N . THR A 1 117 ? -4.192 -12.287 -19.106 1.00 61.44 117 THR A N 1
ATOM 897 C CA . THR A 1 117 ? -4.522 -13.635 -19.565 1.00 61.44 117 THR A CA 1
ATOM 898 C C . THR A 1 117 ? -5.839 -14.091 -18.942 1.00 61.44 117 THR A C 1
ATOM 900 O O . THR A 1 117 ? -5.908 -14.443 -17.767 1.00 61.44 117 THR A O 1
ATOM 903 N N . SER A 1 118 ? -6.898 -14.089 -19.746 1.00 50.25 118 SER A N 1
ATOM 904 C CA . SER A 1 118 ? -8.156 -14.758 -19.449 1.00 50.25 118 SER A CA 1
ATOM 905 C C . SER A 1 118 ? -7.942 -16.270 -19.467 1.00 50.25 118 SER A C 1
ATOM 907 O O . SER A 1 118 ? -8.133 -16.906 -20.498 1.00 50.25 118 SER A O 1
ATOM 909 N N . VAL A 1 119 ? -7.546 -16.846 -18.334 1.00 47.06 119 VAL A N 1
ATOM 910 C CA . VAL A 1 119 ? -7.801 -18.258 -18.028 1.00 47.06 119 VAL A CA 1
ATOM 911 C C . VAL A 1 119 ? -8.162 -18.362 -16.547 1.00 47.06 119 VAL A C 1
ATOM 913 O O . VAL A 1 119 ? -7.327 -18.674 -15.708 1.00 47.06 119 VAL A O 1
ATOM 916 N N . THR A 1 120 ? -9.438 -18.142 -16.230 1.00 48.22 120 THR A N 1
ATOM 917 C CA . THR A 1 120 ? -10.079 -18.900 -15.144 1.00 48.22 120 THR A CA 1
ATOM 918 C C . THR A 1 120 ? -10.759 -20.094 -15.800 1.00 48.22 120 THR A C 1
ATOM 920 O O . THR A 1 120 ? -11.979 -20.175 -15.891 1.00 48.22 120 THR A O 1
ATOM 923 N N . GLY A 1 121 ? -9.948 -20.994 -16.351 1.00 37.41 121 GLY A N 1
ATOM 924 C CA . GLY A 1 121 ? -10.386 -22.349 -16.633 1.00 37.41 121 GLY A CA 1
ATOM 925 C C . GLY A 1 121 ? -10.315 -23.114 -15.322 1.00 37.41 121 GLY A C 1
ATOM 926 O O . GLY A 1 121 ? -9.241 -23.572 -14.941 1.00 37.41 121 GLY A O 1
ATOM 927 N N . MET A 1 122 ? -11.442 -23.227 -14.615 1.00 39.38 122 MET A N 1
ATOM 928 C CA . MET A 1 122 ? -11.646 -24.389 -13.755 1.00 39.38 122 MET A CA 1
ATOM 929 C C . MET A 1 122 ? -11.488 -25.611 -14.658 1.00 39.38 122 MET A C 1
ATOM 931 O O . MET A 1 122 ? -12.353 -25.888 -15.483 1.00 39.38 122 MET A O 1
ATOM 935 N N . VAL A 1 123 ? -10.373 -26.323 -14.531 1.00 39.09 123 VAL A N 1
ATOM 936 C CA . VAL A 1 123 ? -10.316 -27.712 -14.975 1.00 39.09 123 VAL A CA 1
ATOM 937 C C . VAL A 1 123 ? -11.100 -28.496 -13.931 1.00 39.09 123 VAL A C 1
ATOM 939 O O . VAL A 1 123 ? -10.559 -28.899 -12.904 1.00 39.09 123 VAL A O 1
ATOM 942 N N . THR A 1 124 ? -12.403 -28.653 -14.156 1.00 38.25 124 THR A N 1
ATOM 943 C CA . THR A 1 124 ? -13.147 -29.760 -13.565 1.00 38.25 124 THR A CA 1
ATOM 944 C C . THR A 1 124 ? -12.703 -31.010 -14.310 1.00 38.25 124 THR A C 1
ATOM 946 O O . THR A 1 124 ? -13.025 -31.217 -15.478 1.00 38.25 124 THR A O 1
ATOM 949 N N . SER A 1 125 ? -11.889 -31.832 -13.655 1.00 41.97 125 SER A N 1
ATOM 950 C CA . SER A 1 125 ? -11.663 -33.202 -14.095 1.00 41.97 125 SER A CA 1
ATOM 951 C C . SER A 1 125 ? -12.954 -33.994 -13.870 1.00 41.97 125 SER A C 1
ATOM 953 O O . SER A 1 125 ? -13.138 -34.602 -12.817 1.00 41.97 125 SER A O 1
ATOM 955 N N . GLU A 1 126 ? -13.853 -33.961 -14.848 1.00 38.69 126 GLU A N 1
ATOM 956 C CA . GLU A 1 126 ? -14.953 -34.912 -14.979 1.00 38.69 126 GLU A CA 1
ATOM 957 C C . GLU A 1 126 ? -14.713 -35.795 -16.203 1.00 38.69 126 GLU A C 1
ATOM 959 O O . GLU A 1 126 ? -14.581 -35.311 -17.325 1.00 38.69 126 GLU A O 1
ATOM 964 N N . GLY A 1 127 ? -14.695 -37.106 -15.956 1.00 37.34 127 GLY A N 1
ATOM 965 C CA . GLY A 1 127 ? -15.057 -38.114 -16.947 1.00 37.34 127 GLY A CA 1
ATOM 966 C C . GLY A 1 127 ? -13.912 -38.917 -17.561 1.00 37.34 127 GLY A C 1
ATOM 967 O O . GLY A 1 127 ? -13.419 -38.576 -18.630 1.00 37.34 127 GLY A O 1
ATOM 968 N N . ARG A 1 128 ? -13.619 -40.085 -16.973 1.00 34.31 128 ARG A N 1
ATOM 969 C CA . ARG A 1 128 ? -13.566 -41.331 -17.757 1.00 34.31 128 ARG A CA 1
ATOM 970 C C . ARG A 1 128 ? -13.891 -42.539 -16.878 1.00 34.31 128 ARG A C 1
ATOM 972 O O . ARG A 1 128 ? -13.009 -43.181 -16.319 1.00 34.31 128 ARG A O 1
ATOM 979 N N . ALA A 1 129 ? -15.185 -42.811 -16.741 1.00 49.66 129 ALA A N 1
ATOM 980 C CA . ALA A 1 129 ? -15.667 -44.157 -16.480 1.00 49.66 129 ALA A CA 1
ATOM 981 C C . ALA A 1 129 ? -15.896 -44.798 -17.851 1.00 49.66 129 ALA A C 1
ATOM 983 O O . ALA A 1 129 ? -16.882 -44.485 -18.512 1.00 49.66 129 ALA A O 1
ATOM 984 N N . ASP A 1 130 ? -14.970 -45.653 -18.277 1.00 40.75 130 ASP A N 1
ATOM 985 C CA . 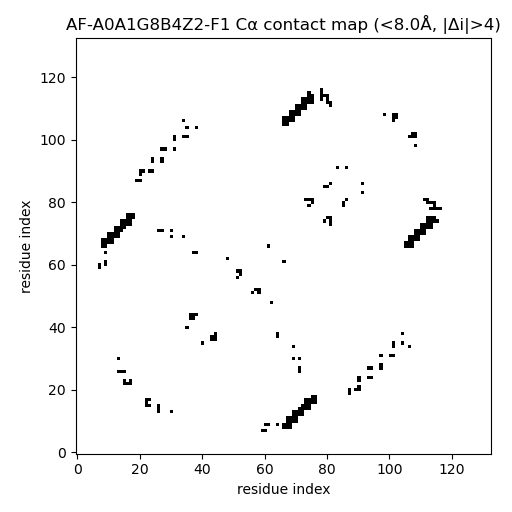ASP A 1 130 ? -15.216 -46.561 -19.392 1.00 40.75 130 ASP A CA 1
ATOM 986 C C . ASP A 1 130 ? -15.668 -47.900 -18.811 1.00 40.75 130 ASP A C 1
ATOM 988 O O . ASP A 1 130 ? -14.922 -48.597 -18.123 1.00 40.75 130 ASP A O 1
ATOM 992 N N . ALA A 1 131 ? -16.933 -48.210 -19.073 1.00 44.22 131 ALA A N 1
ATOM 993 C CA . ALA A 1 131 ? -17.507 -49.538 -18.981 1.00 44.22 131 ALA A CA 1
ATOM 994 C C . ALA A 1 131 ? -17.245 -50.324 -20.280 1.00 44.22 131 ALA A C 1
ATOM 996 O O . ALA A 1 131 ? -17.135 -49.717 -21.347 1.00 44.22 131 ALA A O 1
ATOM 997 N N . SER A 1 132 ? -17.297 -51.659 -20.165 1.00 47.50 132 SER A N 1
ATOM 998 C CA . SER A 1 132 ? -17.291 -52.726 -21.199 1.00 47.50 132 SER A CA 1
ATOM 999 C C . SER A 1 132 ? -15.995 -53.537 -21.198 1.00 47.50 132 SER A C 1
ATOM 1001 O O . SER A 1 132 ? -14.919 -52.956 -21.234 1.00 47.50 132 SER A O 1
ATOM 1003 N N . SER A 1 133 ? -16.001 -54.868 -21.208 1.00 47.53 133 SER A N 1
ATOM 1004 C CA . SER A 1 133 ? -17.032 -55.921 -21.201 1.00 47.53 133 SER A CA 1
ATOM 1005 C C . SER A 1 133 ? -16.381 -57.183 -20.629 1.00 47.53 133 SER A C 1
ATOM 1007 O O . SER A 1 133 ? -15.132 -57.260 -20.691 1.00 47.53 133 SER A O 1
#

InterPro domains:
  IPR026487 Sporadically distributed protein CHP04141 [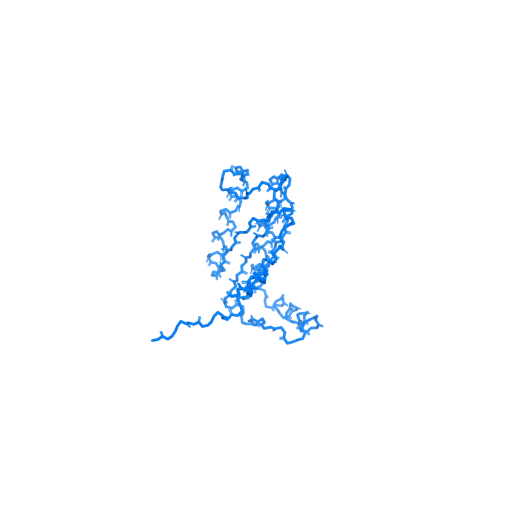PF19614] (9-113)
  IPR026487 Sporadically distributed protein CHP04141 [TIGR04141] (10-114)

Sequence (133 aa):
MPPHRAGSRCQFICVKKAEATAELNHLFAQGRVAMETLRFDPEAQEKFLAKVDRLAPGHPLDRTFRSLTLVYGILLKDGVPLTPASLFAFAKVSLLHAVTALEGMGVRVEIVSISRTSVTGMVTSEGRADASS

Mean predicted aligned error: 10.43 Å

Organism: NCBI:txid504805

Radius of gyration: 19.88 Å; Cα contacts (8 Å, |Δi|>4): 156; chains: 1; bounding box: 38×67×42 Å

Secondary structure (DSSP, 8-state):
---------EEEEEEEEESSHHHHHHHHHHHHHHH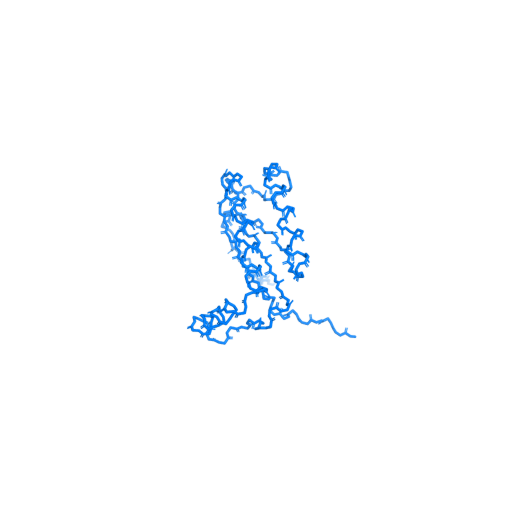HHHHH-HHHHHHHHHHHHHHSTT----TT--SEEEEEEEEEGGG----TTTS-HHHHHHHHHHHHHHHHTT-EEEEEE--------------------

Nearest PDB structures (foldseek):
  6jrg-assembly1_B  TM=5.238E-01  e=2.112E+00  Zea mays
  5lva-assembly2_B  TM=3.437E-01  e=8.656E-01  Bacillus subtilis
  6jrf-assembly1_A  TM=3.921E-01  e=1.048E+00  Zea mays
  8hmg-assembly5_E  TM=4.707E-01  e=3.516E+00  Arabidopsis thaliana
  8hmh-assembly1_B  TM=4.911E-01  e=5.491E+00  Arabidopsis thaliana

Foldseek 3Di:
DDPPDPQPQLEDEQEDEDADLVRLLVSLVVLLVVLVCCLPPPVSLVVVVVVCCVPPNPPSHDSVSQAAEYEYEYQYPPQDFDDPVPDDPNSVVSNVVSCVSCVVSVYHYHYHYDGPDPDPPPPPPDDDPDDDD

Solvent-accessible surface area (backbone atoms only — not comparable to full-atom values): 8118 Å² total; per-residue (Å²): 134,82,80,79,73,82,64,71,71,39,66,46,78,49,74,46,76,30,85,54,51,66,52,46,42,51,49,40,50,50,54,42,50,54,50,49,41,59,73,72,31,69,69,58,38,52,56,48,52,56,50,43,51,70,77,42,69,85,60,80,63,62,88,79,65,72,68,37,31,42,34,43,35,37,27,40,60,94,41,46,71,71,41,89,81,68,47,48,75,68,34,50,54,46,44,49,56,35,49,55,56,37,46,74,70,57,30,46,79,46,79,42,62,42,60,80,75,90,71,89,69,78,79,75,91,75,86,85,86,82,83,88,133

pLDDT: mean 80.3, std 18.89, range [34.22, 96.31]